Protein AF-A0A9D5VS47-F1 (afdb_monomer)

Radius of gyration: 15.92 Å; Cα contacts (8 Å, |Δi|>4): 185; chains: 1; bounding box: 32×43×46 Å

Foldseek 3Di:
DDDPPPPPPPPQFWWWKAFPVQLDIDTGSDQDALQPGPVGDRTHIDTWAGAAPWWKAFPPPRDIGHHPDFTALCRHSVDGGTGIDTPDDD

Secondary structure (DSSP, 8-state):
-----------PPPEEEEETTT--EEEESSPPPTT--TTSS---EEEEEE--SEEEEETTT--EEEESSPPPGGGBTTBSS--EEE----

Sequence (90 aa):
MAELASRQPKRKGVFSYQCKRCGATTQSPTLPGASECPNGGIHEWSKITQVGGTPYQCQKCGATIPSRTIPPPAGCPLGKYHLWKQIGGR

Solvent-accessible surface area (backbone atoms only — not comparable to full-atom values): 5470 Å² total; per-residue (Å²): 135,85,80,79,76,80,76,68,72,77,80,63,62,35,25,33,30,29,28,76,82,76,32,53,69,49,77,34,62,55,88,73,60,38,65,73,38,93,87,58,59,79,39,56,68,40,84,46,40,48,46,34,94,36,39,29,26,28,74,82,75,68,53,73,45,51,20,67,59,88,60,50,34,68,52,40,56,92,46,77,62,39,55,66,41,78,76,63,84,132

pLDDT: mean 77.81, std 12.18, range [42.22, 90.12]

Structure (mmCIF, N/CA/C/O backbone):
data_AF-A0A9D5VS47-F1
#
_entry.id   AF-A0A9D5VS47-F1
#
loop_
_atom_site.group_PDB
_atom_site.id
_atom_site.type_symbol
_atom_site.label_atom_id
_atom_site.label_alt_id
_atom_site.label_comp_id
_atom_site.label_asym_id
_atom_site.label_entity_id
_atom_site.label_seq_id
_atom_site.pdbx_PDB_ins_code
_atom_site.Cartn_x
_atom_site.Cartn_y
_atom_site.Cartn_z
_atom_site.occupancy
_atom_site.B_iso_or_equiv
_atom_site.auth_seq_id
_atom_site.auth_comp_id
_atom_site.auth_asym_id
_atom_site.auth_atom_id
_atom_site.pdbx_PDB_model_num
ATOM 1 N N . MET A 1 1 ? 12.731 -31.404 31.159 1.00 44.94 1 MET A N 1
ATOM 2 C CA . MET A 1 1 ? 11.484 -30.873 30.571 1.00 44.94 1 MET A CA 1
ATOM 3 C C . MET A 1 1 ? 11.853 -29.588 29.833 1.00 44.94 1 MET A C 1
ATOM 5 O O . MET A 1 1 ? 12.231 -28.640 30.502 1.00 44.94 1 MET A O 1
ATOM 9 N N . ALA A 1 2 ? 11.915 -29.581 28.498 1.00 42.22 2 ALA A N 1
ATOM 10 C CA . ALA A 1 2 ? 12.367 -28.411 27.735 1.00 42.22 2 ALA A CA 1
ATOM 11 C C . ALA A 1 2 ? 11.177 -27.492 27.423 1.00 42.22 2 ALA A C 1
ATOM 13 O O . ALA A 1 2 ? 10.231 -27.905 26.754 1.00 42.22 2 ALA A O 1
ATOM 14 N N . GLU A 1 3 ? 11.223 -26.262 27.931 1.00 46.53 3 GLU A N 1
ATOM 15 C CA . GLU A 1 3 ? 10.232 -25.225 27.664 1.00 46.53 3 GLU A CA 1
ATOM 16 C C . GLU A 1 3 ? 10.303 -24.804 26.191 1.00 46.53 3 GLU A C 1
ATOM 18 O O . GLU A 1 3 ?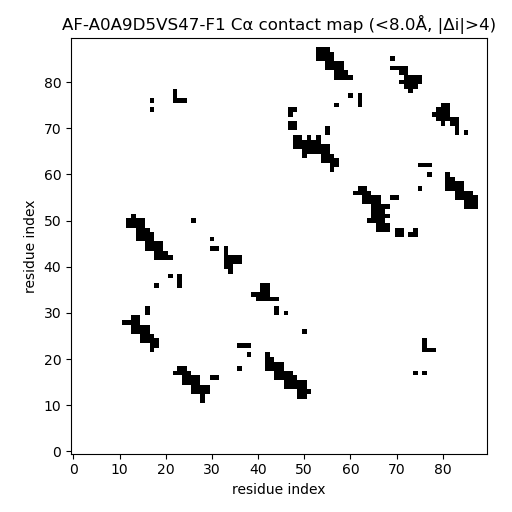 11.277 -24.210 25.723 1.00 46.53 3 GLU A O 1
ATOM 23 N N . LEU A 1 4 ? 9.250 -25.132 25.442 1.00 55.84 4 LEU A N 1
ATOM 24 C CA . LEU A 1 4 ? 8.986 -24.606 24.109 1.00 55.84 4 LEU A CA 1
ATOM 25 C C . LEU A 1 4 ? 8.709 -23.106 24.242 1.00 55.84 4 LEU A C 1
ATOM 27 O O . LEU A 1 4 ? 7.566 -22.678 24.386 1.00 55.84 4 LEU A O 1
ATOM 31 N N . ALA A 1 5 ? 9.772 -22.300 24.215 1.00 53.84 5 ALA A N 1
ATOM 32 C CA . ALA A 1 5 ? 9.672 -20.857 24.101 1.00 53.84 5 ALA A CA 1
ATOM 33 C C . ALA A 1 5 ? 8.877 -20.529 22.831 1.00 53.84 5 ALA A C 1
ATOM 35 O O . ALA A 1 5 ? 9.390 -20.612 21.711 1.00 53.84 5 ALA A O 1
ATOM 36 N N . SER A 1 6 ? 7.609 -20.171 23.028 1.00 53.50 6 SER A N 1
ATOM 37 C CA . SER A 1 6 ? 6.693 -19.600 22.050 1.00 53.50 6 SER A CA 1
ATOM 38 C C . SER A 1 6 ? 7.326 -18.369 21.407 1.00 53.50 6 SER A C 1
ATOM 40 O O . SER A 1 6 ? 7.079 -17.228 21.801 1.00 53.50 6 SER A O 1
ATOM 42 N N . ARG A 1 7 ? 8.164 -18.596 20.392 1.00 55.62 7 ARG A N 1
ATOM 43 C CA . ARG A 1 7 ? 8.662 -17.584 19.464 1.00 55.62 7 ARG A CA 1
ATOM 44 C C . ARG A 1 7 ? 7.478 -17.137 18.623 1.00 55.62 7 ARG A C 1
ATOM 46 O O . ARG A 1 7 ? 7.319 -17.549 17.479 1.00 55.62 7 ARG A O 1
ATOM 53 N N . GLN A 1 8 ? 6.624 -16.305 19.206 1.00 52.72 8 GLN A N 1
ATOM 54 C CA . GLN A 1 8 ? 5.672 -15.519 18.443 1.00 52.72 8 GLN A CA 1
ATOM 55 C C . GLN A 1 8 ? 6.508 -14.739 17.421 1.00 52.72 8 GLN A C 1
ATOM 57 O O . GLN A 1 8 ? 7.357 -13.938 17.834 1.00 52.72 8 GLN A O 1
ATOM 62 N N . PRO A 1 9 ? 6.363 -14.978 16.105 1.00 51.59 9 PRO A N 1
ATOM 63 C CA . PRO A 1 9 ? 7.048 -14.148 15.135 1.00 51.59 9 PRO A CA 1
ATOM 64 C C . PRO A 1 9 ? 6.576 -12.723 15.411 1.00 51.59 9 PRO A C 1
ATOM 66 O O . PRO A 1 9 ? 5.372 -12.463 15.370 1.00 51.59 9 PRO A O 1
ATOM 69 N N . LYS A 1 10 ? 7.506 -11.819 15.767 1.00 52.09 10 LYS A N 1
ATOM 70 C CA . LYS A 1 10 ? 7.249 -10.372 15.843 1.00 52.09 10 LYS A CA 1
ATOM 71 C C . LYS A 1 10 ? 6.399 -10.043 14.624 1.00 52.09 10 LYS A C 1
ATOM 73 O O . LYS A 1 10 ? 6.908 -10.180 13.513 1.00 52.09 10 LYS A O 1
ATOM 78 N N . ARG A 1 11 ? 5.110 -9.736 14.821 1.00 57.41 11 ARG A N 1
ATOM 79 C CA . ARG A 1 11 ? 4.144 -9.550 13.732 1.00 57.41 11 ARG A CA 1
ATOM 80 C C . ARG A 1 11 ? 4.681 -8.422 12.854 1.00 57.41 11 ARG A C 1
ATOM 82 O O . ARG A 1 11 ? 4.513 -7.253 13.193 1.00 57.41 11 ARG A O 1
ATOM 89 N N . LYS A 1 12 ? 5.414 -8.759 11.787 1.00 62.31 12 LYS A N 1
ATOM 90 C CA . LYS A 1 12 ? 5.932 -7.767 10.846 1.00 62.31 12 LYS A CA 1
ATOM 91 C C . LYS A 1 12 ? 4.698 -7.116 10.244 1.00 62.31 12 LYS A C 1
ATOM 93 O O . LYS A 1 12 ? 3.813 -7.816 9.759 1.00 62.31 12 LYS A O 1
ATOM 98 N N . GLY A 1 13 ? 4.594 -5.796 10.381 1.00 78.56 13 GLY A N 1
ATOM 99 C CA . GLY A 1 13 ? 3.482 -5.057 9.800 1.00 78.56 13 GLY A CA 1
ATOM 100 C C . GLY A 1 13 ? 3.420 -5.357 8.309 1.00 78.56 13 GLY A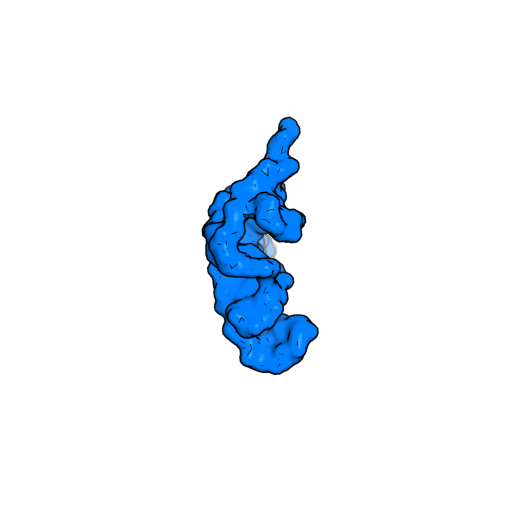 C 1
ATOM 101 O O . GLY A 1 13 ? 4.437 -5.263 7.631 1.00 78.56 13 GLY A O 1
ATOM 102 N N . VAL A 1 14 ? 2.252 -5.751 7.811 1.00 86.56 14 VAL A N 1
ATOM 103 C CA . VAL A 1 14 ? 2.034 -5.842 6.368 1.00 86.56 14 VAL A CA 1
ATOM 104 C C . VAL A 1 14 ? 2.032 -4.416 5.831 1.00 86.56 14 VAL A C 1
ATOM 106 O O . VAL A 1 14 ? 1.421 -3.530 6.427 1.00 86.56 14 VAL A O 1
ATOM 109 N N . PHE A 1 15 ? 2.749 -4.167 4.746 1.00 87.88 15 PHE A N 1
ATOM 110 C CA . PHE A 1 15 ? 2.795 -2.876 4.077 1.00 87.88 15 PHE A CA 1
ATOM 111 C C . PHE A 1 15 ? 2.224 -3.012 2.670 1.00 87.88 15 PHE A C 1
ATOM 113 O O . PHE A 1 15 ? 2.415 -4.023 1.996 1.00 87.88 15 PHE A O 1
ATOM 120 N N . SER A 1 16 ? 1.525 -1.974 2.229 1.00 86.56 16 SER A N 1
ATOM 121 C CA . SER A 1 16 ? 1.103 -1.836 0.842 1.00 86.56 16 SER A CA 1
ATOM 122 C C . SER A 1 16 ? 2.257 -1.246 0.042 1.00 86.56 16 SER A C 1
ATOM 124 O O . SER A 1 16 ? 2.781 -0.181 0.386 1.00 86.56 16 SER A O 1
ATOM 126 N N . TYR A 1 17 ? 2.641 -1.933 -1.024 1.00 87.25 17 TYR A N 1
ATOM 127 C CA . TYR A 1 17 ? 3.671 -1.532 -1.966 1.00 87.25 17 TYR A CA 1
ATOM 128 C C . TYR A 1 17 ? 3.057 -1.298 -3.336 1.00 87.25 17 TYR A C 1
ATOM 130 O O . TYR A 1 17 ? 2.235 -2.090 -3.785 1.00 87.25 17 TYR A O 1
ATOM 138 N N . GLN A 1 18 ? 3.496 -0.248 -4.018 1.00 84.62 18 GLN A N 1
ATOM 139 C CA . GLN A 1 18 ? 3.090 0.049 -5.384 1.00 84.62 18 GLN A CA 1
ATOM 140 C C . GLN A 1 18 ? 4.285 0.053 -6.324 1.00 84.62 18 GLN A C 1
ATOM 142 O O . GLN A 1 18 ? 5.299 0.708 -6.086 1.00 84.62 18 GLN A O 1
ATOM 147 N N . CYS A 1 19 ? 4.125 -0.651 -7.431 1.00 86.25 19 CYS A N 1
ATOM 148 C CA . CYS A 1 19 ? 5.012 -0.635 -8.577 1.00 86.25 19 CYS A CA 1
ATOM 149 C C . CYS A 1 19 ? 5.102 0.787 -9.153 1.00 86.25 19 CYS A C 1
ATOM 151 O O . CYS A 1 19 ? 4.120 1.313 -9.680 1.00 86.25 19 CYS A O 1
ATOM 153 N N . LYS A 1 20 ? 6.290 1.401 -9.116 1.00 80.06 20 LYS A N 1
ATOM 154 C CA . LYS A 1 20 ? 6.531 2.749 -9.670 1.00 80.06 20 LYS A CA 1
ATOM 155 C C . LYS A 1 20 ? 6.328 2.824 -11.183 1.00 80.06 20 LYS A C 1
ATOM 157 O O . LYS A 1 20 ? 6.063 3.899 -11.709 1.00 80.06 20 LYS A O 1
ATOM 162 N N . ARG A 1 21 ? 6.515 1.697 -11.873 1.00 80.00 21 ARG A N 1
ATOM 163 C CA . ARG A 1 21 ? 6.457 1.599 -13.338 1.00 80.00 21 ARG A CA 1
ATOM 164 C C . ARG A 1 21 ? 5.038 1.408 -13.861 1.00 80.00 21 ARG A C 1
ATOM 166 O O . ARG A 1 21 ? 4.688 1.978 -14.882 1.00 80.00 21 ARG A O 1
ATOM 173 N N . CYS A 1 22 ? 4.243 0.614 -13.156 1.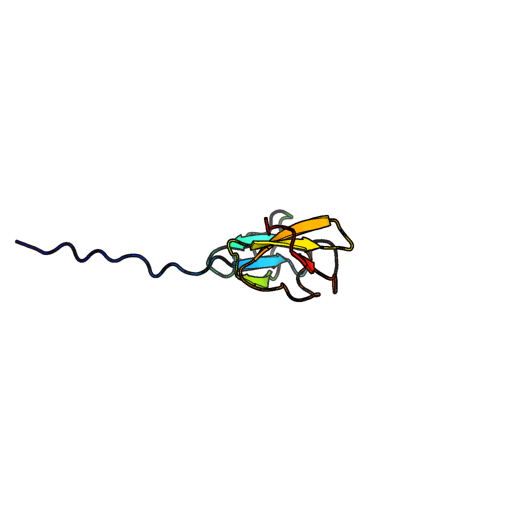00 80.62 22 CYS A N 1
ATOM 174 C CA . CYS A 1 22 ? 3.006 0.041 -13.671 1.00 80.62 22 CYS A CA 1
ATOM 175 C C . CYS A 1 22 ? 1.780 0.303 -12.787 1.00 80.62 22 CYS A C 1
ATOM 177 O O . CYS A 1 22 ? 0.669 -0.045 -13.164 1.00 80.62 22 CYS A O 1
ATOM 179 N N . GLY A 1 23 ? 1.960 0.864 -11.587 1.00 75.56 23 GLY A N 1
ATOM 180 C CA . GLY A 1 23 ? 0.862 1.166 -10.664 1.00 75.56 23 GLY A CA 1
ATOM 181 C C . GLY A 1 23 ? 0.277 -0.046 -9.928 1.00 75.56 23 GLY A C 1
ATOM 182 O O . GLY A 1 23 ? -0.540 0.139 -9.025 1.00 75.56 23 GLY A O 1
ATOM 183 N N . ALA A 1 24 ? 0.722 -1.271 -10.240 1.00 80.94 24 ALA A N 1
ATOM 184 C CA . ALA A 1 24 ? 0.308 -2.482 -9.531 1.00 80.94 24 ALA A CA 1
ATOM 185 C C . ALA A 1 24 ? 0.565 -2.346 -8.028 1.00 80.94 24 ALA A C 1
ATOM 187 O O . ALA A 1 24 ? 1.646 -1.924 -7.619 1.00 80.94 24 ALA A O 1
ATOM 188 N N . THR A 1 25 ? -0.420 -2.705 -7.209 1.00 78.88 25 THR A N 1
ATOM 189 C CA . THR A 1 25 ? -0.326 -2.615 -5.749 1.00 78.88 25 THR A CA 1
ATOM 190 C C . THR A 1 25 ? -0.392 -4.005 -5.141 1.00 78.88 25 THR A C 1
ATOM 192 O O . THR A 1 25 ? -1.243 -4.804 -5.516 1.00 78.88 25 THR A O 1
ATOM 195 N N . THR A 1 26 ? 0.513 -4.290 -4.211 1.00 84.19 26 THR A N 1
ATOM 196 C CA . THR A 1 26 ? 0.599 -5.564 -3.497 1.00 84.19 26 THR A CA 1
ATOM 197 C C . THR A 1 26 ? 0.770 -5.326 -2.004 1.00 84.19 26 THR A C 1
ATOM 199 O O . THR A 1 26 ? 1.282 -4.289 -1.582 1.00 84.19 26 THR A O 1
ATOM 202 N N . GLN A 1 27 ? 0.330 -6.278 -1.192 1.00 86.56 27 GLN A N 1
ATOM 203 C CA . GLN A 1 27 ? 0.467 -6.232 0.256 1.00 86.56 27 GLN A CA 1
ATOM 204 C C . GLN A 1 27 ? 1.475 -7.287 0.678 1.00 86.56 27 GLN A C 1
ATOM 206 O O . GLN A 1 27 ? 1.277 -8.473 0.440 1.00 86.56 27 GLN A O 1
ATOM 211 N N . SER A 1 28 ? 2.561 -6.855 1.307 1.00 85.56 28 SER A N 1
ATOM 212 C CA . SER A 1 28 ? 3.607 -7.765 1.756 1.00 85.56 28 SER A CA 1
ATOM 213 C C . SER A 1 28 ? 4.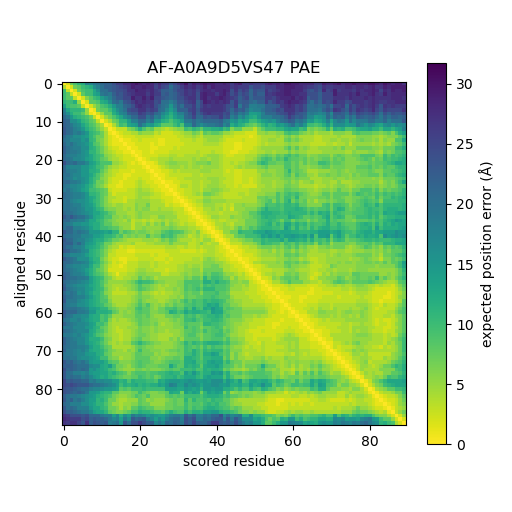194 -7.294 3.087 1.00 85.56 28 SER A C 1
ATOM 215 O O . SER A 1 28 ? 4.262 -6.092 3.344 1.00 85.56 28 SER A O 1
ATOM 217 N N . PRO A 1 29 ? 4.603 -8.199 3.990 1.00 84.69 29 PRO A N 1
ATOM 218 C CA . PRO A 1 29 ? 5.322 -7.822 5.209 1.00 84.69 29 PRO A CA 1
ATOM 219 C C . PRO A 1 29 ? 6.734 -7.279 4.939 1.00 84.69 29 PRO A C 1
ATOM 221 O O . PRO A 1 29 ? 7.345 -6.682 5.828 1.00 84.69 29 PRO A O 1
ATOM 224 N N . THR A 1 30 ? 7.269 -7.488 3.737 1.00 84.75 30 THR A N 1
ATOM 225 C CA . THR A 1 30 ? 8.604 -7.050 3.313 1.00 84.75 30 THR A CA 1
ATOM 226 C C . THR A 1 30 ? 8.552 -6.451 1.913 1.00 84.75 30 THR A C 1
ATOM 228 O O . THR A 1 30 ? 7.595 -6.676 1.178 1.00 84.75 30 THR A O 1
ATOM 231 N N . LEU A 1 31 ? 9.582 -5.684 1.537 1.00 84.06 31 LEU A N 1
ATOM 232 C CA . LEU A 1 31 ? 9.690 -5.141 0.182 1.00 84.06 31 LEU A CA 1
ATOM 233 C C . LEU A 1 31 ? 9.610 -6.303 -0.827 1.00 84.06 31 LEU A C 1
ATOM 235 O O . LEU A 1 31 ? 10.400 -7.241 -0.695 1.00 84.06 31 LEU A O 1
ATOM 239 N N . PRO A 1 32 ? 8.668 -6.282 -1.786 1.00 83.81 32 PRO A N 1
ATOM 240 C CA . PRO A 1 32 ? 8.574 -7.328 -2.790 1.00 83.81 32 PRO A CA 1
ATOM 241 C C . PRO A 1 32 ? 9.829 -7.332 -3.663 1.00 83.81 32 PRO A C 1
ATOM 243 O O . PRO A 1 32 ? 10.439 -6.283 -3.899 1.00 83.81 32 PRO A O 1
ATOM 246 N N . GLY A 1 33 ? 10.198 -8.509 -4.165 1.00 83.3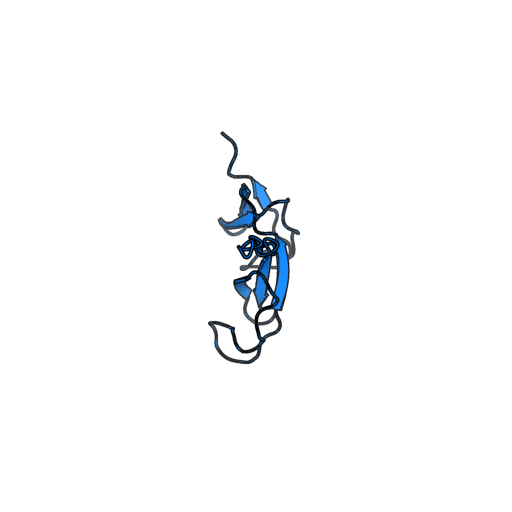8 33 GLY A N 1
ATOM 247 C CA . GLY A 1 33 ? 11.237 -8.618 -5.181 1.00 83.38 33 GLY A CA 1
ATOM 248 C C . GLY A 1 33 ? 10.842 -7.825 -6.425 1.00 83.38 33 GLY A C 1
ATOM 249 O O . GLY A 1 33 ? 9.669 -7.758 -6.786 1.00 83.38 33 GLY A O 1
ATOM 250 N N . ALA A 1 34 ? 11.804 -7.211 -7.107 1.00 82.56 34 ALA A N 1
ATOM 251 C CA . ALA A 1 34 ? 11.495 -6.408 -8.287 1.00 82.56 34 ALA A CA 1
ATOM 252 C C . ALA A 1 34 ? 10.810 -7.230 -9.402 1.00 82.56 34 ALA A C 1
ATOM 254 O O . ALA A 1 34 ? 9.977 -6.706 -10.134 1.00 82.56 34 ALA A O 1
ATOM 255 N N . SER A 1 35 ? 11.090 -8.532 -9.465 1.00 82.50 35 SER A N 1
ATOM 256 C CA . SER A 1 35 ? 10.477 -9.490 -10.394 1.00 82.50 35 SER A CA 1
ATOM 257 C C . SER A 1 35 ? 9.077 -9.974 -9.984 1.00 82.50 35 SER A C 1
ATOM 259 O O . SER A 1 35 ? 8.421 -10.650 -10.765 1.00 82.50 35 SER A O 1
ATOM 261 N N . GLU A 1 36 ? 8.593 -9.633 -8.785 1.00 80.56 36 GLU A N 1
ATOM 262 C CA . GLU A 1 36 ? 7.284 -10.064 -8.250 1.00 80.56 36 GLU A CA 1
ATOM 263 C C . GLU A 1 36 ? 6.120 -9.222 -8.804 1.00 80.56 36 GLU A C 1
ATOM 265 O O . GLU A 1 36 ? 5.052 -9.108 -8.197 1.00 80.56 36 GLU A O 1
ATOM 270 N N . CYS A 1 37 ? 6.334 -8.525 -9.922 1.00 80.06 37 CYS A N 1
ATOM 271 C CA . CYS A 1 37 ? 5.319 -7.655 -10.483 1.00 80.06 37 CYS A CA 1
ATOM 272 C C . CYS A 1 37 ? 4.312 -8.460 -11.312 1.00 80.06 37 CYS A C 1
ATOM 274 O O . CYS A 1 37 ? 4.721 -9.128 -12.260 1.00 80.06 37 CYS A O 1
ATOM 276 N N . PRO A 1 38 ? 2.994 -8.342 -11.052 1.00 78.94 38 PRO A N 1
ATOM 277 C CA . PRO A 1 38 ? 1.984 -9.092 -11.802 1.00 78.94 38 PRO A CA 1
ATOM 278 C C . PRO A 1 38 ? 1.908 -8.704 -13.286 1.00 78.94 38 PRO A C 1
ATOM 280 O O . PRO A 1 38 ? 1.400 -9.474 -14.088 1.00 78.94 38 PRO A O 1
ATOM 283 N N . ASN A 1 39 ? 2.430 -7.533 -13.666 1.00 76.12 39 ASN A N 1
ATOM 284 C CA . ASN A 1 39 ? 2.528 -7.113 -15.068 1.00 76.12 39 ASN A CA 1
ATOM 285 C C . ASN A 1 39 ? 3.754 -7.698 -15.799 1.00 76.12 39 ASN A C 1
ATOM 287 O O . ASN A 1 39 ? 3.972 -7.381 -16.965 1.00 76.12 39 ASN A O 1
ATOM 291 N N . GLY A 1 40 ? 4.562 -8.524 -15.126 1.00 77.31 40 GLY A N 1
ATOM 292 C CA . GLY A 1 40 ? 5.827 -9.029 -15.648 1.00 77.31 40 GLY A CA 1
ATOM 293 C C . GLY A 1 40 ? 6.942 -7.979 -15.637 1.00 77.31 40 GLY A C 1
ATOM 294 O O . GLY A 1 40 ? 6.706 -6.779 -15.485 1.00 77.31 40 GLY A O 1
ATOM 295 N N . GLY A 1 41 ? 8.181 -8.450 -15.784 1.00 81.31 41 GLY A N 1
ATOM 296 C CA . GLY A 1 41 ? 9.377 -7.609 -15.765 1.00 81.31 41 GLY A CA 1
ATOM 297 C C . GLY A 1 41 ? 9.892 -7.268 -14.362 1.00 81.31 41 GLY A C 1
ATOM 298 O O . GLY A 1 41 ? 9.327 -7.654 -13.341 1.00 81.31 41 GLY A O 1
ATOM 299 N N . ILE A 1 42 ? 11.018 -6.552 -14.331 1.00 84.88 42 ILE A N 1
ATOM 300 C CA . ILE A 1 42 ? 11.698 -6.124 -13.105 1.00 84.88 42 ILE A CA 1
ATOM 301 C C . ILE A 1 42 ? 11.273 -4.683 -12.810 1.00 84.88 42 ILE A C 1
ATOM 303 O O . ILE A 1 42 ? 11.696 -3.747 -13.491 1.00 84.88 42 ILE A O 1
ATOM 307 N N . HIS A 1 43 ? 10.425 -4.495 -11.801 1.00 86.19 43 HIS A N 1
ATOM 308 C CA . HIS A 1 43 ? 9.874 -3.197 -11.421 1.00 86.19 43 HIS A CA 1
ATOM 309 C C . HIS A 1 43 ? 10.261 -2.786 -9.999 1.00 86.19 43 HIS A C 1
ATOM 311 O O . HIS A 1 43 ? 10.312 -3.591 -9.077 1.00 86.19 43 HIS A O 1
ATOM 317 N N . GLU A 1 44 ? 10.485 -1.487 -9.798 1.00 85.88 44 GLU A N 1
ATOM 318 C CA . GLU A 1 44 ? 10.690 -0.929 -8.462 1.00 85.88 44 GLU A CA 1
ATOM 319 C C . GLU A 1 44 ? 9.376 -0.785 -7.696 1.00 85.88 44 GLU A C 1
ATOM 321 O O . GLU A 1 44 ? 8.381 -0.267 -8.214 1.00 85.88 44 GLU A O 1
ATOM 326 N N . TRP A 1 45 ? 9.424 -1.137 -6.415 1.00 86.94 45 TRP A N 1
ATOM 327 C CA . TRP A 1 45 ? 8.314 -0.997 -5.484 1.00 86.94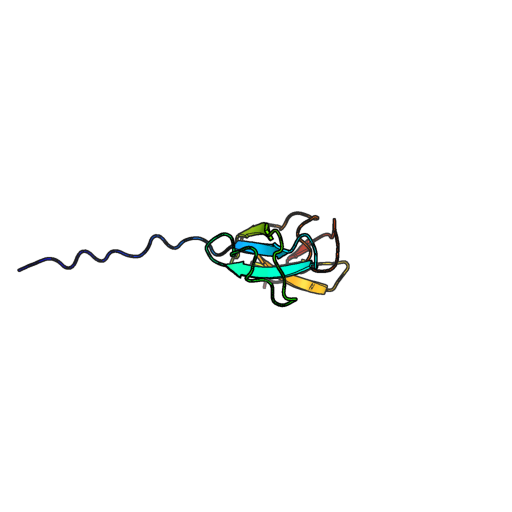 45 TRP A CA 1
ATOM 328 C C . TRP A 1 45 ? 8.514 0.209 -4.568 1.00 86.94 45 TRP A C 1
ATOM 330 O O . TRP A 1 45 ? 9.580 0.406 -3.988 1.00 86.94 45 TRP A O 1
ATOM 340 N N . SER A 1 46 ? 7.465 1.008 -4.404 1.00 85.25 46 SER A N 1
ATOM 341 C CA . SER A 1 46 ? 7.384 2.073 -3.406 1.00 85.25 46 SER A CA 1
ATOM 342 C C . SER A 1 46 ? 6.502 1.637 -2.260 1.00 85.25 46 SER A C 1
ATOM 344 O O . SER A 1 46 ? 5.368 1.212 -2.467 1.00 85.25 46 SER A O 1
ATOM 346 N N . LYS A 1 47 ? 7.005 1.783 -1.040 1.00 86.38 47 LYS A N 1
ATOM 347 C CA . LYS A 1 47 ? 6.206 1.605 0.167 1.00 86.38 47 LYS A CA 1
ATOM 348 C C . LYS A 1 47 ? 5.197 2.748 0.274 1.00 86.38 47 LYS A C 1
ATOM 350 O O . LYS A 1 47 ? 5.600 3.905 0.332 1.00 86.38 47 LYS A O 1
ATOM 355 N N . ILE A 1 48 ? 3.910 2.420 0.326 1.00 84.12 48 ILE A N 1
ATOM 356 C CA . ILE A 1 48 ? 2.833 3.405 0.4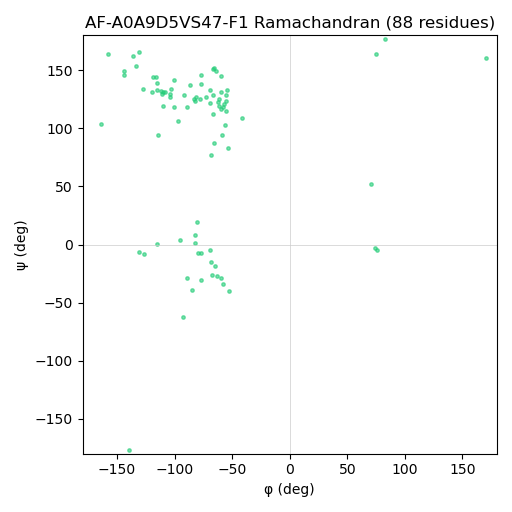52 1.00 84.12 48 ILE A CA 1
ATOM 357 C C . ILE A 1 48 ? 2.480 3.630 1.918 1.00 84.12 48 ILE A C 1
ATOM 359 O O . ILE A 1 48 ? 2.585 4.737 2.433 1.00 84.12 48 ILE A O 1
ATOM 363 N N . THR A 1 49 ? 2.007 2.576 2.580 1.00 84.81 49 THR A N 1
ATOM 364 C CA . THR A 1 49 ? 1.479 2.659 3.942 1.00 84.81 49 THR A CA 1
ATOM 365 C C . THR A 1 49 ? 1.521 1.298 4.619 1.00 84.81 49 THR A C 1
ATOM 367 O O . THR A 1 49 ? 1.689 0.266 3.967 1.00 84.81 49 THR A O 1
ATOM 370 N N . GLN A 1 50 ? 1.378 1.289 5.938 1.00 88.00 50 GLN A N 1
ATOM 371 C CA . GLN A 1 50 ? 1.198 0.067 6.705 1.00 88.00 50 GLN A CA 1
ATOM 372 C C . GLN A 1 50 ? -0.263 -0.364 6.668 1.00 88.00 50 GLN A C 1
ATOM 374 O O . GLN A 1 50 ? -1.142 0.385 7.093 1.00 88.00 50 GLN A O 1
ATOM 379 N N . VAL A 1 51 ? -0.502 -1.592 6.215 1.00 86.25 51 VAL A N 1
ATOM 380 C CA . VAL A 1 51 ? -1.816 -2.226 6.229 1.00 86.25 51 VAL A CA 1
ATOM 381 C C . VAL A 1 51 ? -2.325 -2.314 7.666 1.00 86.25 51 VAL A C 1
ATOM 383 O O . VAL A 1 51 ? -1.614 -2.726 8.591 1.00 86.25 51 VAL A O 1
ATOM 386 N N . GLY A 1 52 ? -3.567 -1.878 7.853 1.00 84.38 52 GLY A N 1
ATOM 387 C CA . GLY A 1 52 ? -4.239 -1.811 9.145 1.00 84.38 52 GLY A CA 1
ATOM 388 C C . GLY A 1 52 ? -5.694 -2.228 9.072 1.00 84.38 52 GLY A C 1
ATOM 389 O O . GLY A 1 52 ? -6.177 -2.627 8.022 1.00 84.38 52 GLY A O 1
ATOM 390 N N . GLY A 1 53 ? -6.385 -2.128 10.206 1.00 83.31 53 GLY A N 1
ATOM 391 C CA . GLY A 1 53 ? -7.802 -2.485 10.302 1.00 83.31 53 GLY A CA 1
ATOM 392 C C . GLY A 1 53 ? -8.756 -1.444 9.713 1.00 83.31 53 GLY A C 1
ATOM 393 O O . GLY A 1 53 ? -9.947 -1.713 9.623 1.00 83.31 53 GLY A O 1
ATOM 394 N N . THR A 1 54 ? -8.258 -0.272 9.313 1.00 88.06 54 THR A N 1
ATOM 395 C CA . THR A 1 54 ? -9.101 0.825 8.836 1.00 88.06 54 THR A CA 1
ATOM 396 C C . THR A 1 54 ? -9.095 0.879 7.308 1.00 88.06 54 THR A C 1
ATOM 398 O O . THR A 1 54 ? -8.041 1.104 6.709 1.00 88.06 54 THR A O 1
ATOM 401 N N . PRO A 1 55 ? -10.244 0.698 6.637 1.00 88.31 55 PRO A N 1
ATOM 402 C CA . PRO A 1 55 ? -10.329 0.857 5.194 1.00 88.31 55 PRO A CA 1
ATOM 403 C C . PRO A 1 55 ? -10.382 2.344 4.816 1.00 88.31 55 PRO A C 1
ATOM 405 O O . PRO A 1 55 ? -11.247 3.101 5.272 1.00 88.31 55 PRO A O 1
ATOM 408 N N . TYR A 1 56 ? -9.461 2.751 3.946 1.00 88.81 56 TYR A N 1
ATOM 409 C CA . TYR A 1 56 ? -9.416 4.069 3.324 1.00 88.81 56 TYR A CA 1
ATOM 410 C C . TYR A 1 56 ? -9.708 3.947 1.837 1.00 88.81 56 TYR A C 1
ATOM 412 O O . TYR A 1 56 ? -9.104 3.135 1.143 1.00 88.81 56 TYR A O 1
ATOM 420 N N . GLN A 1 57 ? -10.596 4.792 1.335 1.00 88.69 57 GLN A N 1
ATOM 421 C CA . GLN A 1 57 ? -10.944 4.871 -0.070 1.00 88.69 57 GLN A CA 1
ATOM 422 C C . GLN A 1 57 ? -10.386 6.147 -0.695 1.00 88.69 57 GLN A C 1
ATOM 424 O O . GLN A 1 57 ? -10.562 7.253 -0.184 1.00 88.69 57 GLN A O 1
ATOM 429 N N . CYS A 1 58 ? -9.729 5.991 -1.834 1.00 87.75 58 CYS A N 1
ATOM 430 C CA . CYS A 1 58 ? -9.327 7.068 -2.720 1.00 87.75 58 CYS A CA 1
ATOM 431 C C . CYS A 1 58 ? -10.568 7.812 -3.220 1.00 87.75 58 CYS A C 1
ATOM 433 O O . CYS A 1 58 ? -11.397 7.244 -3.932 1.00 87.75 58 CYS A O 1
ATOM 435 N N . GLN A 1 59 ? -10.669 9.103 -2.915 1.00 85.88 59 GLN A N 1
ATOM 436 C CA . GLN A 1 59 ? -11.812 9.929 -3.314 1.00 85.88 59 GLN A CA 1
ATOM 437 C C . GLN A 1 59 ? -11.897 10.161 -4.825 1.00 85.88 59 GLN A C 1
ATOM 439 O O . GLN A 1 59 ? -12.977 10.403 -5.347 1.00 85.88 59 GLN A O 1
ATOM 444 N N . LYS A 1 60 ? -10.761 10.096 -5.527 1.00 83.62 60 LYS A N 1
ATOM 445 C CA . LYS A 1 60 ? -10.696 10.399 -6.961 1.00 83.62 60 LYS A CA 1
ATOM 446 C C . LYS A 1 60 ? -10.937 9.181 -7.853 1.00 83.62 60 LYS A C 1
ATOM 448 O O . LYS A 1 60 ? -11.361 9.322 -8.989 1.00 83.62 60 LYS A O 1
ATOM 453 N N . CYS A 1 61 ? -10.600 7.998 -7.355 1.00 84.50 61 CYS A N 1
ATOM 454 C CA . CYS A 1 61 ? -10.461 6.789 -8.159 1.00 84.50 61 CYS A CA 1
ATOM 455 C C . CYS A 1 61 ? -11.197 5.577 -7.582 1.00 84.50 61 CYS A C 1
ATOM 457 O O . CYS A 1 61 ? -11.207 4.519 -8.198 1.00 84.50 61 CYS A O 1
ATOM 459 N N . GLY A 1 62 ? -11.765 5.695 -6.379 1.00 82.31 62 GLY A N 1
ATOM 460 C CA . GLY A 1 62 ? -12.519 4.623 -5.733 1.00 82.31 62 GLY A CA 1
ATOM 461 C C . GLY A 1 62 ? -11.673 3.477 -5.175 1.00 82.31 62 GLY A C 1
ATOM 462 O O . GLY A 1 62 ? -12.236 2.588 -4.544 1.00 82.31 62 GLY A O 1
ATOM 463 N N . ALA A 1 63 ? -10.346 3.494 -5.354 1.00 82.12 63 ALA A N 1
ATOM 464 C CA . ALA A 1 63 ? -9.455 2.460 -4.834 1.00 82.12 63 ALA A CA 1
ATOM 465 C C . ALA A 1 63 ? -9.511 2.390 -3.304 1.00 82.12 63 ALA A C 1
ATOM 467 O O . ALA A 1 63 ? -9.253 3.385 -2.627 1.00 82.12 63 ALA A O 1
ATOM 468 N N . THR A 1 64 ? -9.794 1.211 -2.762 1.00 84.75 64 THR A N 1
ATOM 469 C CA . THR A 1 64 ? -9.865 0.982 -1.317 1.00 84.75 64 THR A CA 1
ATOM 470 C C . THR A 1 64 ? -8.618 0.255 -0.848 1.00 84.75 64 THR A C 1
ATOM 472 O O . THR A 1 64 ? -8.284 -0.803 -1.379 1.00 84.75 64 THR A O 1
ATOM 475 N N . ILE A 1 65 ? -7.941 0.796 0.165 1.00 82.56 65 ILE A N 1
ATOM 476 C CA . ILE A 1 65 ? -6.807 0.145 0.815 1.00 82.56 65 ILE A CA 1
ATOM 477 C C . ILE A 1 65 ? -7.006 0.087 2.335 1.00 82.56 65 ILE A C 1
ATOM 479 O O . ILE A 1 65 ? -7.361 1.090 2.959 1.00 82.56 65 ILE A O 1
ATOM 483 N N . PRO A 1 66 ? -6.764 -1.071 2.963 1.00 85.19 66 PRO A N 1
ATOM 484 C CA . PRO A 1 66 ? -6.674 -1.163 4.411 1.00 85.19 66 PRO A CA 1
ATOM 485 C C . PRO A 1 66 ? -5.361 -0.523 4.876 1.00 85.19 66 PRO A C 1
ATOM 487 O O . PRO A 1 66 ? -4.286 -0.873 4.390 1.00 85.19 66 PRO A O 1
ATOM 490 N N . SER A 1 67 ? -5.429 0.421 5.811 1.00 84.69 67 SER A N 1
ATOM 491 C CA . SER A 1 67 ? -4.270 1.141 6.343 1.00 84.69 67 SER A CA 1
ATOM 492 C C . SER A 1 67 ? -4.444 1.422 7.836 1.00 84.69 67 SER A C 1
ATOM 494 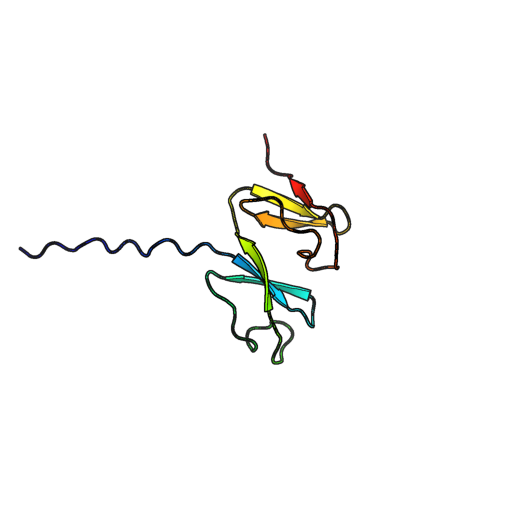O O . SER A 1 67 ? -5.561 1.553 8.326 1.00 84.69 67 SER A O 1
ATOM 496 N N . ARG A 1 68 ? -3.346 1.480 8.597 1.00 83.56 68 ARG A N 1
ATOM 497 C CA . ARG A 1 68 ? -3.394 1.872 10.022 1.00 83.56 68 ARG A CA 1
ATOM 498 C C . ARG A 1 68 ? -3.551 3.374 10.204 1.00 83.56 68 ARG A C 1
ATOM 500 O O . ARG A 1 68 ? -4.118 3.814 11.194 1.00 83.56 68 ARG A O 1
ATOM 507 N N . THR A 1 69 ? -3.013 4.135 9.264 1.00 84.31 69 THR A N 1
ATOM 508 C CA . THR A 1 69 ? -2.998 5.596 9.265 1.00 84.31 69 THR A CA 1
ATOM 509 C C . THR A 1 69 ? -3.484 6.111 7.920 1.00 84.31 69 THR A C 1
ATOM 511 O O . THR A 1 69 ? -3.540 5.356 6.946 1.00 84.31 69 THR A O 1
ATOM 514 N N . ILE A 1 70 ? -3.814 7.399 7.847 1.00 84.38 70 ILE A N 1
ATOM 515 C CA . ILE A 1 70 ? -4.191 8.042 6.587 1.00 84.38 70 ILE A CA 1
ATOM 516 C C . ILE A 1 70 ? -3.039 7.848 5.583 1.00 84.38 70 ILE A C 1
ATOM 518 O O . ILE A 1 70 ? -1.907 8.242 5.884 1.00 84.38 70 ILE A O 1
ATOM 522 N N . PRO A 1 71 ? -3.278 7.203 4.427 1.00 82.50 71 PRO A N 1
ATOM 523 C CA . PRO A 1 71 ? -2.233 6.990 3.440 1.00 82.50 71 PRO A CA 1
ATOM 524 C C . PRO A 1 71 ? -1.774 8.324 2.833 1.00 82.50 71 PRO A C 1
ATOM 526 O O . PRO A 1 71 ? -2.566 9.266 2.727 1.00 82.50 71 PRO A O 1
ATOM 529 N N . PRO A 1 72 ? -0.511 8.426 2.389 1.00 81.19 72 PRO A N 1
ATOM 530 C CA . PRO A 1 72 ? -0.044 9.622 1.710 1.00 81.19 72 PRO A CA 1
ATOM 531 C C . PRO A 1 72 ? -0.770 9.793 0.365 1.00 81.19 72 PRO A C 1
ATOM 533 O O . PRO A 1 72 ? -1.120 8.797 -0.278 1.00 81.19 72 PRO A O 1
ATOM 536 N N . PRO A 1 73 ? -0.938 11.029 -0.135 1.00 78.94 73 PRO A N 1
ATOM 537 C CA . PRO A 1 73 ? -1.615 11.262 -1.407 1.00 78.94 73 PRO A CA 1
ATOM 538 C C . PRO A 1 73 ? -0.955 10.534 -2.584 1.00 78.94 73 PRO A C 1
ATOM 540 O O . PRO A 1 73 ? -1.617 10.058 -3.503 1.00 78.94 73 PRO A O 1
ATOM 543 N N . ALA A 1 74 ? 0.372 10.403 -2.550 1.00 74.75 74 ALA A N 1
ATOM 544 C CA . ALA A 1 74 ? 1.149 9.677 -3.553 1.00 74.75 74 ALA A CA 1
ATOM 545 C C . ALA A 1 74 ? 0.934 8.151 -3.529 1.00 74.75 74 ALA A C 1
ATOM 547 O O . ALA A 1 74 ? 1.475 7.451 -4.373 1.00 74.75 74 ALA A O 1
ATOM 548 N N . GLY A 1 75 ? 0.162 7.634 -2.575 1.00 71.00 75 GLY A N 1
ATOM 549 C CA . GLY A 1 75 ? -0.014 6.209 -2.340 1.00 71.00 75 GLY A CA 1
ATOM 550 C C . GLY A 1 75 ? -1.039 5.498 -3.217 1.00 71.00 75 GLY A C 1
ATOM 551 O O . GLY A 1 75 ? -1.447 4.388 -2.886 1.00 71.00 75 GLY A O 1
ATOM 552 N N . CYS A 1 76 ? -1.585 6.155 -4.237 1.00 75.75 76 CYS A N 1
ATOM 553 C CA . CYS A 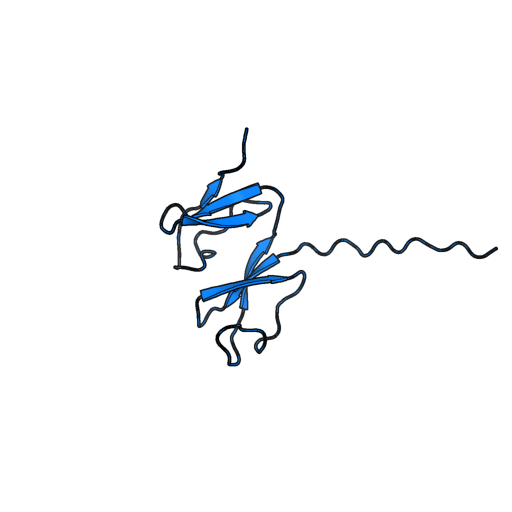1 76 ? -2.759 5.641 -4.925 1.00 75.75 76 CYS A CA 1
ATOM 554 C C . CYS A 1 76 ? -2.382 4.760 -6.136 1.00 75.75 76 CYS A C 1
ATOM 556 O O . CYS A 1 76 ? -1.664 5.238 -7.014 1.00 75.75 76 CYS A O 1
ATOM 558 N N . PRO A 1 77 ? -2.918 3.519 -6.258 1.00 68.50 77 PRO A N 1
ATOM 559 C CA . PRO A 1 77 ? -2.642 2.598 -7.375 1.00 68.50 77 PRO A CA 1
ATOM 560 C C . PRO A 1 77 ? -2.880 3.223 -8.752 1.00 68.50 77 PRO A C 1
ATOM 562 O O . PRO A 1 77 ? -2.108 3.015 -9.682 1.00 68.50 77 PRO A O 1
ATOM 565 N N . LEU A 1 78 ? -3.958 4.003 -8.855 1.00 67.25 78 LEU A N 1
ATOM 566 C CA . LEU A 1 78 ? -4.501 4.536 -10.104 1.00 67.25 78 LEU A CA 1
ATOM 567 C C . LEU A 1 78 ? -4.012 5.958 -10.429 1.00 67.25 78 LEU A C 1
ATOM 569 O O . LEU A 1 78 ? -4.480 6.560 -11.390 1.00 67.25 78 LEU A O 1
ATOM 573 N N . GLY A 1 79 ? -3.115 6.541 -9.627 1.00 65.62 79 GLY A N 1
ATOM 574 C CA . GLY A 1 79 ? -2.620 7.894 -9.879 1.00 65.62 79 GLY A CA 1
ATOM 575 C C . GLY A 1 79 ? -1.784 8.469 -8.743 1.00 65.62 79 GLY A C 1
ATOM 576 O O . GLY A 1 79 ? -1.851 8.019 -7.604 1.00 65.62 79 GLY A O 1
ATOM 577 N N . LYS A 1 80 ? -0.989 9.494 -9.051 1.00 66.88 80 LYS A N 1
ATOM 578 C CA . LYS A 1 80 ? -0.187 10.205 -8.050 1.00 66.88 80 LYS A CA 1
ATOM 579 C C . LYS A 1 80 ? -1.039 11.317 -7.424 1.00 66.88 80 LYS A C 1
ATOM 581 O O . LYS A 1 80 ? -1.711 12.044 -8.148 1.00 66.88 80 LYS A O 1
ATOM 586 N N . TYR A 1 81 ? -0.968 11.474 -6.102 1.00 75.62 81 TYR A N 1
ATOM 587 C CA . TYR A 1 81 ? -1.590 12.569 -5.335 1.00 75.62 81 TYR A CA 1
ATOM 588 C C . TYR A 1 81 ? -3.125 12.532 -5.233 1.00 75.62 81 TYR A C 1
ATOM 590 O O . TYR A 1 81 ? -3.801 13.520 -5.505 1.00 75.62 81 TYR A O 1
ATOM 598 N N . HIS A 1 82 ? -3.702 11.404 -4.820 1.00 84.25 82 HIS A N 1
ATOM 599 C CA . HIS A 1 82 ? -5.137 11.310 -4.532 1.00 84.25 82 HIS A CA 1
ATOM 600 C C . HIS A 1 82 ? -5.419 11.385 -3.031 1.00 84.25 82 HIS A C 1
ATOM 602 O O . HIS A 1 82 ? -4.688 10.824 -2.224 1.00 84.25 82 HIS A O 1
ATOM 608 N N . LEU A 1 83 ? -6.504 12.065 -2.656 1.00 85.19 83 LEU A N 1
ATOM 609 C CA . LEU A 1 83 ? -6.945 12.155 -1.266 1.00 85.19 83 LEU A CA 1
ATOM 610 C C . LEU A 1 83 ? -7.642 10.868 -0.824 1.00 85.19 83 LEU A C 1
ATOM 612 O O . LEU A 1 83 ? -8.365 10.233 -1.599 1.00 85.19 83 LEU A O 1
ATOM 616 N N . TRP A 1 84 ? -7.451 10.524 0.446 1.00 86.94 84 TRP A N 1
ATOM 617 C CA . TRP A 1 84 ? -8.008 9.328 1.063 1.00 86.94 84 TRP A CA 1
ATOM 618 C C . TRP A 1 84 ? -9.093 9.709 2.055 1.00 86.94 84 TRP A C 1
ATOM 620 O O . TRP A 1 84 ? -8.885 10.553 2.924 1.00 86.94 84 TRP A O 1
ATOM 630 N N . LYS A 1 85 ? -10.239 9.046 1.948 1.00 90.12 85 LYS A N 1
ATOM 631 C CA . LYS A 1 85 ? -11.340 9.144 2.897 1.00 90.12 85 LYS A CA 1
ATOM 632 C C . LYS A 1 85 ? -11.464 7.828 3.644 1.00 90.12 85 LYS A C 1
ATOM 634 O O . LYS A 1 85 ? -11.512 6.766 3.034 1.00 90.12 85 LYS A O 1
ATOM 639 N N . GLN A 1 86 ? -11.522 7.890 4.966 1.00 90.06 86 GLN A N 1
ATOM 640 C CA . GLN A 1 86 ? -11.846 6.722 5.775 1.00 90.06 86 GLN A CA 1
ATOM 641 C C . GLN A 1 86 ? -13.294 6.305 5.505 1.00 90.06 86 GLN A C 1
ATOM 643 O O . GLN A 1 86 ? -14.199 7.136 5.579 1.00 90.06 86 GLN A O 1
ATOM 648 N N . ILE A 1 87 ? -13.503 5.028 5.190 1.00 87.69 87 ILE A N 1
ATOM 649 C CA . ILE A 1 87 ? -14.838 4.465 4.925 1.00 87.69 87 ILE A CA 1
ATOM 650 C C . ILE A 1 87 ? -15.259 3.413 5.960 1.00 87.69 87 ILE A C 1
ATOM 652 O O . ILE A 1 87 ? -16.352 2.866 5.871 1.00 87.69 87 ILE A O 1
ATOM 656 N N . GLY A 1 88 ? -14.412 3.142 6.958 1.00 71.19 88 GLY A N 1
ATOM 657 C CA . GLY A 1 88 ? -14.703 2.239 8.071 1.00 71.19 88 GLY A CA 1
ATOM 658 C C . GLY A 1 88 ? -14.769 2.996 9.388 1.00 71.19 88 GLY A C 1
ATOM 659 O O . GLY A 1 88 ? -13.740 3.239 10.018 1.00 71.19 88 GLY A O 1
ATOM 660 N N . GLY A 1 89 ? -15.979 3.378 9.768 1.00 58.19 89 GLY A N 1
ATOM 661 C CA . GLY A 1 89 ? -16.330 3.925 11.071 1.00 58.19 89 GLY A CA 1
ATOM 662 C C . GLY A 1 89 ? -17.844 3.851 11.196 1.00 58.19 89 GLY A C 1
ATOM 663 O O . GLY A 1 89 ? -18.546 4.600 10.518 1.00 58.19 89 GLY A O 1
ATOM 664 N N . ARG A 1 90 ? -18.329 2.887 11.973 1.00 46.75 90 ARG A N 1
ATOM 665 C CA . ARG A 1 90 ? -19.712 2.809 12.426 1.00 46.75 90 ARG A CA 1
ATOM 666 C C . ARG A 1 90 ? -19.673 2.651 13.936 1.00 46.75 90 ARG A C 1
ATOM 668 O O . ARG A 1 90 ? -18.788 1.890 14.390 1.00 46.75 90 ARG A O 1
#

Mean predicted aligned error: 9.27 Å